Protein AF-A0A2U1KQR7-F1 (afdb_monomer_lite)

Organism: Artemisia annua (NCBI:txid35608)

Secondary structure (DSSP, 8-state):
-----HHHHTT-----B-SB-HHHHHHHSTT--BSS--B-HHHHHHHHHHHHHHHS-SSPPPTT-HHHH------SSS--TTS---GGGHHHHHTT----SSS-THHHHHHHHHHHHHHHHHTT--

Sequence (126 aa):
MGISTLTSYKCAQIFEAVGLSIEVMERCFAGMPSRVEGATFEALAGDALQLHSLGFPTREYPPNSVESVSLPNPGDYQWRKGGELRSDCYLHVVSGTPLNILIGGQIFYKLCVAAVANWSNMGRVN

Radius of gyration: 22.22 Å; chains: 1; bounding box: 47×49×52 Å

pLDDT: mean 71.01, std 19.12, range [30.92, 95.25]

Structure (mmCIF, N/CA/C/O backbone):
data_AF-A0A2U1KQR7-F1
#
_entry.id   AF-A0A2U1KQR7-F1
#
loop_
_atom_site.group_PDB
_atom_site.id
_atom_site.type_symbol
_atom_site.label_atom_id
_atom_site.label_alt_id
_atom_site.label_comp_id
_atom_site.label_asym_id
_atom_site.label_entity_id
_atom_site.label_seq_id
_atom_site.pdbx_PDB_ins_code
_atom_site.Cartn_x
_atom_site.Cartn_y
_atom_site.Cartn_z
_atom_site.occupancy
_atom_site.B_iso_or_equiv
_atom_site.auth_seq_id
_atom_site.auth_comp_id
_atom_site.auth_asym_id
_atom_site.auth_atom_id
_atom_site.pdbx_PDB_model_num
ATOM 1 N N . MET A 1 1 ? -7.518 14.605 13.051 1.00 76.12 1 MET A N 1
ATOM 2 C CA . MET A 1 1 ? -8.335 13.598 13.771 1.00 76.12 1 MET A CA 1
ATOM 3 C C . MET A 1 1 ? -8.167 13.613 15.290 1.00 76.12 1 MET A C 1
ATOM 5 O O . MET A 1 1 ? -8.957 12.965 15.953 1.00 76.12 1 MET A O 1
ATOM 9 N N . GLY A 1 2 ? -7.221 14.372 15.869 1.00 88.75 2 GLY A N 1
ATOM 10 C CA . GLY A 1 2 ? -7.246 14.689 17.310 1.00 88.75 2 GLY A CA 1
ATOM 11 C C . GLY A 1 2 ? -6.815 13.569 18.264 1.00 88.75 2 GLY A C 1
ATOM 12 O O . GLY A 1 2 ? -7.081 13.656 19.456 1.00 88.75 2 GLY A O 1
ATOM 13 N N . ILE A 1 3 ? -6.153 12.525 17.766 1.00 87.50 3 ILE A N 1
ATOM 14 C CA . ILE A 1 3 ? -5.669 11.414 18.593 1.00 87.50 3 ILE A CA 1
ATOM 15 C C . ILE A 1 3 ? -4.333 11.798 19.222 1.00 87.50 3 ILE A C 1
ATOM 17 O O . ILE A 1 3 ? -3.414 12.217 18.524 1.00 87.50 3 ILE A O 1
ATOM 21 N N . SER A 1 4 ? -4.236 11.642 20.540 1.00 89.12 4 SER A N 1
ATOM 22 C CA . SER A 1 4 ? -3.096 12.089 21.346 1.00 89.12 4 SER A CA 1
ATOM 23 C C . SER A 1 4 ? -2.145 10.968 21.774 1.00 89.12 4 SER A C 1
ATOM 25 O O . SER A 1 4 ? -1.085 11.258 22.323 1.00 89.12 4 SER A O 1
ATOM 27 N N . THR A 1 5 ? -2.479 9.694 21.525 1.00 89.56 5 THR A N 1
ATOM 28 C CA . THR A 1 5 ? -1.612 8.556 21.874 1.00 89.56 5 THR A CA 1
ATOM 29 C C . THR A 1 5 ? -1.405 7.608 20.695 1.00 89.56 5 THR A C 1
ATOM 31 O O . THR A 1 5 ? -2.326 7.326 19.927 1.00 89.56 5 THR A O 1
ATOM 34 N N . LEU A 1 6 ? -0.186 7.071 20.568 1.00 86.44 6 LEU A N 1
ATOM 35 C CA . LEU A 1 6 ? 0.155 6.114 19.511 1.00 86.44 6 LEU A CA 1
ATOM 36 C C . LEU A 1 6 ? -0.640 4.810 19.648 1.00 86.44 6 LEU A C 1
ATOM 38 O O . LEU A 1 6 ? -1.034 4.226 18.646 1.00 86.44 6 LEU A O 1
ATOM 42 N N . THR A 1 7 ? -0.895 4.357 20.876 1.00 87.50 7 THR A N 1
ATOM 43 C CA . THR A 1 7 ? -1.671 3.137 21.139 1.00 87.50 7 THR A CA 1
ATOM 44 C C . THR A 1 7 ? -3.100 3.257 20.627 1.00 87.50 7 THR A C 1
ATOM 46 O O . THR A 1 7 ? -3.612 2.295 20.074 1.00 87.50 7 THR A O 1
ATOM 49 N N . SER A 1 8 ? -3.714 4.439 20.743 1.00 83.75 8 SER A N 1
ATOM 50 C CA . SER A 1 8 ? -5.037 4.697 20.168 1.00 83.75 8 SER A CA 1
ATOM 51 C C . SER A 1 8 ? -5.012 4.856 18.650 1.00 83.75 8 SER A C 1
ATOM 53 O O . SER A 1 8 ? -6.035 4.649 18.017 1.00 83.75 8 SER A O 1
ATOM 55 N N . TYR A 1 9 ? -3.880 5.246 18.057 1.00 88.94 9 TYR A N 1
ATOM 56 C CA . TYR A 1 9 ? -3.747 5.334 16.600 1.00 88.94 9 TYR A CA 1
ATOM 57 C C . TYR A 1 9 ? -3.502 3.959 15.961 1.00 88.94 9 TYR A C 1
ATOM 59 O O . TYR A 1 9 ? -4.002 3.663 14.875 1.00 88.94 9 TYR A O 1
ATOM 67 N N . LYS A 1 10 ? -2.762 3.089 16.657 1.00 82.19 10 LYS A N 1
ATOM 68 C CA . LYS A 1 10 ? -2.587 1.684 16.284 1.00 82.19 10 LYS A CA 1
ATOM 69 C C . LYS A 1 10 ? -3.959 1.006 16.242 1.00 82.19 10 LYS A C 1
ATOM 71 O O . LYS A 1 10 ? -4.739 1.120 17.178 1.00 82.19 10 LYS A O 1
ATOM 76 N N . CYS A 1 11 ? -4.246 0.318 15.142 1.00 80.12 11 CYS A N 1
ATOM 77 C CA . CYS A 1 11 ? -5.517 -0.371 14.885 1.00 80.12 11 CYS A CA 1
ATOM 78 C C . CYS A 1 11 ? -6.753 0.522 14.680 1.00 80.12 11 CYS A C 1
ATOM 80 O O . CYS A 1 11 ? -7.818 -0.017 14.411 1.00 80.12 11 CYS A O 1
ATOM 82 N N . ALA A 1 12 ? -6.644 1.854 14.723 1.00 82.25 12 ALA A N 1
ATOM 83 C CA . ALA A 1 12 ? -7.798 2.720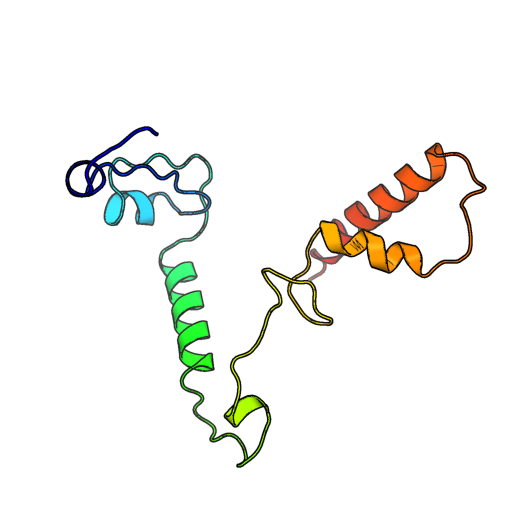 14.474 1.00 82.25 12 ALA A CA 1
ATOM 84 C C . ALA A 1 12 ? -8.229 2.768 12.994 1.00 82.25 12 ALA A C 1
ATOM 86 O O . ALA A 1 12 ? -9.256 3.361 12.687 1.00 82.25 12 ALA A O 1
ATOM 87 N N . GLN A 1 13 ? -7.452 2.145 12.091 1.00 82.31 13 GLN A N 1
ATOM 88 C CA . GLN A 1 13 ? -7.761 1.985 10.660 1.00 82.31 13 GLN A CA 1
ATOM 89 C C . GLN A 1 13 ? -8.195 3.296 9.987 1.00 82.31 13 GLN A C 1
ATOM 91 O O . GLN A 1 13 ? -9.109 3.327 9.170 1.00 82.31 13 GLN A O 1
ATOM 96 N N . ILE A 1 14 ? -7.534 4.401 10.341 1.00 84.75 14 ILE A N 1
ATOM 97 C CA . ILE A 1 14 ? -7.988 5.737 9.955 1.00 84.75 14 ILE A CA 1
ATOM 98 C C . ILE A 1 14 ? -7.403 6.179 8.618 1.00 84.75 14 ILE A C 1
ATOM 100 O O . ILE A 1 14 ? -6.695 7.182 8.503 1.00 84.75 14 ILE A O 1
ATOM 104 N N . PHE A 1 15 ? -7.700 5.366 7.616 1.00 85.56 15 PHE A N 1
ATOM 105 C CA . PHE A 1 15 ? -7.325 5.545 6.229 1.00 85.56 15 PHE A CA 1
ATOM 106 C C . PHE A 1 15 ? -8.519 5.149 5.358 1.00 85.56 15 PHE A C 1
ATOM 108 O O . PHE A 1 15 ? -9.347 4.334 5.761 1.00 85.56 15 PHE A O 1
ATOM 115 N N . GLU A 1 16 ? -8.604 5.735 4.172 1.00 88.12 16 GLU A N 1
ATOM 116 C CA . GLU A 1 16 ? -9.540 5.314 3.132 1.00 88.12 16 GLU A CA 1
ATOM 117 C C . GLU A 1 16 ? -8.728 4.625 2.040 1.00 88.12 16 GLU A C 1
ATOM 119 O O . GLU A 1 16 ? -7.749 5.190 1.545 1.00 88.12 16 GLU A O 1
ATOM 124 N N . ALA A 1 17 ? -9.111 3.402 1.683 1.00 89.06 17 ALA A N 1
ATOM 125 C CA . ALA A 1 17 ? -8.479 2.702 0.579 1.00 89.06 17 ALA A CA 1
ATOM 126 C C . ALA A 1 17 ? -9.103 3.160 -0.740 1.00 89.06 17 ALA A C 1
ATOM 128 O O . ALA A 1 17 ? -10.321 3.094 -0.924 1.00 89.06 17 ALA A O 1
ATOM 129 N N . VAL A 1 18 ? -8.269 3.585 -1.684 1.00 90.50 18 VAL A N 1
ATOM 130 C CA . VAL A 1 18 ? -8.705 4.040 -3.007 1.00 90.50 18 VAL A CA 1
ATOM 131 C C . VAL A 1 18 ? -7.978 3.222 -4.063 1.00 90.50 18 VAL A C 1
ATOM 133 O O . VAL A 1 18 ? -6.754 3.130 -4.030 1.00 90.50 18 VAL A O 1
ATOM 136 N N . GLY A 1 19 ? -8.727 2.637 -4.999 1.00 90.62 19 GLY A N 1
ATOM 137 C CA . GLY A 1 19 ? -8.157 1.894 -6.121 1.00 90.62 19 GLY A CA 1
ATOM 138 C C . GLY A 1 19 ? -7.663 0.493 -5.761 1.00 90.62 19 GLY A C 1
ATOM 139 O O . GLY A 1 19 ? -6.821 -0.040 -6.478 1.00 90.62 19 GLY A O 1
ATOM 140 N N . LEU A 1 20 ? -8.171 -0.113 -4.684 1.00 92.31 20 LEU A N 1
ATOM 141 C CA . LEU A 1 20 ? -7.929 -1.518 -4.342 1.00 92.31 20 LEU A CA 1
ATOM 142 C C . LEU A 1 20 ? -9.195 -2.338 -4.584 1.00 92.31 20 LEU A C 1
ATOM 144 O O . LEU A 1 20 ? -10.303 -1.879 -4.318 1.00 92.31 20 LEU A O 1
ATOM 148 N N . SER A 1 21 ? -9.036 -3.551 -5.105 1.00 93.19 21 SER A N 1
ATOM 149 C CA . SER A 1 21 ? -10.149 -4.489 -5.283 1.00 93.19 21 SER A CA 1
ATOM 150 C C . SER A 1 21 ? -10.711 -4.983 -3.944 1.00 93.19 21 SER A C 1
ATOM 152 O O . SER A 1 21 ? -10.000 -5.050 -2.935 1.00 93.19 21 SER A O 1
ATOM 154 N N . ILE A 1 22 ? -11.986 -5.385 -3.950 1.00 91.31 22 ILE A N 1
ATOM 155 C CA . ILE A 1 22 ? -12.679 -5.922 -2.768 1.00 91.31 22 ILE A CA 1
ATOM 156 C C . ILE A 1 22 ? -11.941 -7.135 -2.188 1.00 91.31 22 ILE A C 1
ATOM 158 O O . ILE A 1 22 ? -11.769 -7.213 -0.977 1.00 91.31 22 ILE A O 1
ATOM 162 N N . GLU A 1 23 ? -11.435 -8.039 -3.031 1.00 92.50 23 GLU A N 1
ATOM 163 C CA . GLU A 1 23 ? -10.719 -9.243 -2.585 1.00 92.50 23 GLU A CA 1
ATOM 164 C C . GLU A 1 23 ? -9.497 -8.905 -1.709 1.00 92.50 23 GLU A C 1
ATOM 166 O O . GLU A 1 23 ? -9.259 -9.526 -0.669 1.00 92.50 23 GLU A O 1
ATOM 171 N N . VAL A 1 24 ? -8.734 -7.877 -2.097 1.00 92.12 24 VAL A N 1
ATOM 172 C CA . VAL A 1 24 ? -7.575 -7.397 -1.329 1.00 92.12 2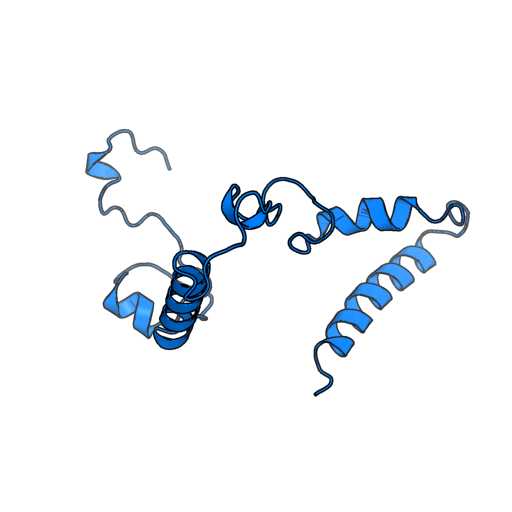4 VAL A CA 1
ATOM 173 C C . VAL A 1 24 ? -8.029 -6.743 -0.026 1.00 92.12 24 VAL A C 1
ATOM 175 O O . VAL A 1 24 ? -7.434 -6.975 1.030 1.00 92.12 24 VAL A O 1
ATOM 178 N N . MET A 1 25 ? -9.098 -5.949 -0.084 1.00 92.50 25 MET A N 1
ATOM 179 C CA . MET A 1 25 ? -9.660 -5.264 1.079 1.00 92.50 25 MET A CA 1
ATOM 180 C C . MET A 1 25 ? -10.178 -6.245 2.130 1.00 92.50 25 MET A C 1
ATOM 182 O O . MET A 1 25 ? -9.831 -6.119 3.301 1.00 92.50 25 MET A O 1
ATOM 186 N N . GLU A 1 26 ? -10.942 -7.258 1.731 1.00 91.56 26 GLU A N 1
ATOM 187 C CA . GLU A 1 26 ? -11.491 -8.265 2.643 1.00 91.56 26 GLU A CA 1
ATOM 188 C C . GLU A 1 26 ? -10.395 -9.092 3.317 1.00 91.56 26 GLU A C 1
ATOM 190 O O . GLU A 1 26 ? -10.498 -9.421 4.500 1.00 91.56 26 GLU A O 1
ATOM 195 N N . ARG A 1 27 ? -9.317 -9.397 2.587 1.00 92.00 27 ARG A N 1
ATOM 196 C CA . ARG A 1 27 ? -8.238 -10.250 3.087 1.00 92.00 27 ARG A CA 1
ATOM 197 C C . ARG A 1 27 ? -7.225 -9.514 3.963 1.00 92.00 27 ARG A C 1
ATOM 199 O O . ARG A 1 27 ? -6.733 -10.095 4.928 1.00 92.00 27 ARG A O 1
ATOM 206 N N . CYS A 1 28 ? -6.893 -8.268 3.624 1.00 89.56 28 CYS A N 1
ATOM 207 C CA . CYS A 1 28 ? -5.789 -7.528 4.249 1.00 89.56 28 CYS A CA 1
ATOM 208 C C . CYS A 1 28 ? -6.250 -6.333 5.099 1.00 89.56 28 CYS A C 1
ATOM 210 O O . CYS A 1 28 ? -5.555 -5.955 6.042 1.00 89.56 28 CYS A O 1
ATOM 212 N N . PHE A 1 29 ? -7.409 -5.743 4.794 1.00 87.94 29 PHE A N 1
ATOM 213 C CA . PHE A 1 29 ? -7.894 -4.493 5.391 1.00 87.94 29 PHE A CA 1
ATOM 214 C C . PHE A 1 29 ? -9.377 -4.579 5.777 1.00 87.94 29 PHE A C 1
ATOM 216 O O . PHE A 1 29 ? -10.159 -3.659 5.527 1.00 87.94 29 PHE A O 1
ATOM 223 N N . ALA A 1 30 ? -9.766 -5.693 6.401 1.00 86.62 30 ALA A N 1
ATOM 224 C CA . ALA A 1 30 ? -11.145 -5.933 6.806 1.00 86.62 30 ALA A CA 1
ATOM 225 C C . ALA A 1 30 ? -11.688 -4.775 7.666 1.00 86.62 30 ALA A C 1
ATOM 227 O O . ALA A 1 30 ? -11.067 -4.369 8.654 1.00 86.62 30 ALA A O 1
ATOM 228 N N . GLY A 1 31 ? -12.854 -4.252 7.279 1.00 83.56 31 GLY A N 1
ATOM 229 C CA . GLY A 1 31 ? -13.526 -3.141 7.962 1.00 83.56 31 GLY A CA 1
ATOM 230 C C . GLY A 1 31 ? -13.154 -1.739 7.467 1.00 83.56 31 GLY A C 1
ATOM 231 O O . GLY A 1 31 ? -13.765 -0.771 7.917 1.00 83.56 31 GLY A O 1
ATOM 232 N N . MET A 1 32 ? -12.214 -1.604 6.525 1.00 87.69 32 MET A N 1
ATOM 233 C CA . MET A 1 32 ? -11.861 -0.311 5.935 1.00 87.69 32 MET A CA 1
ATOM 234 C C . MET A 1 32 ? -12.757 0.015 4.725 1.00 87.69 32 MET A C 1
ATOM 236 O O . MET A 1 32 ? -12.935 -0.836 3.851 1.00 87.69 32 MET A O 1
ATOM 240 N N . PRO A 1 33 ? -13.312 1.238 4.626 1.00 83.75 33 PRO A N 1
ATOM 241 C CA . PRO A 1 33 ? -14.108 1.630 3.471 1.00 83.75 33 PRO A CA 1
ATOM 242 C C . PRO A 1 33 ? -13.231 1.806 2.223 1.00 83.75 33 PRO A C 1
ATOM 244 O O . PRO A 1 33 ? -12.166 2.425 2.279 1.00 83.75 33 PRO A O 1
ATOM 247 N N . SER A 1 34 ? -13.727 1.318 1.085 1.00 86.62 34 SER A N 1
ATOM 248 C CA . SER A 1 34 ? -13.200 1.632 -0.243 1.00 86.62 34 SER A CA 1
ATOM 249 C C . SER A 1 34 ? -14.353 1.934 -1.192 1.00 86.62 34 SER A C 1
ATOM 251 O O . SER A 1 34 ? -15.261 1.123 -1.354 1.00 86.62 34 SER A O 1
ATOM 253 N N . ARG A 1 35 ? -14.361 3.139 -1.769 1.00 87.06 35 ARG A N 1
ATOM 254 C CA . ARG A 1 35 ? -15.428 3.596 -2.682 1.00 87.06 35 ARG A CA 1
ATOM 255 C C . ARG A 1 35 ? -15.118 3.334 -4.150 1.00 87.06 35 ARG A C 1
ATOM 257 O O . ARG A 1 35 ? -16.021 3.383 -4.978 1.00 87.06 35 ARG A O 1
ATOM 264 N N . VAL A 1 36 ? -13.843 3.135 -4.466 1.00 89.00 36 VAL A N 1
ATOM 265 C CA . VAL A 1 36 ? -13.339 2.982 -5.828 1.00 89.00 36 VAL A CA 1
ATOM 266 C C . VAL A 1 36 ? -12.502 1.720 -5.860 1.00 89.00 36 VAL A C 1
ATOM 268 O O . VAL A 1 36 ? -11.436 1.672 -5.246 1.00 89.00 36 VAL A O 1
ATOM 271 N N . GLU A 1 37 ? -13.001 0.719 -6.576 1.00 88.19 37 GLU A N 1
ATOM 272 C CA . GLU A 1 37 ? -12.280 -0.525 -6.814 1.00 88.19 37 GLU A CA 1
ATOM 273 C C . GLU A 1 37 ? -11.122 -0.327 -7.799 1.00 88.19 37 GLU A C 1
ATOM 275 O O . GLU A 1 37 ? -11.082 0.643 -8.560 1.00 88.19 37 GLU A O 1
ATOM 280 N N . GLY A 1 38 ? -10.169 -1.258 -7.792 1.00 91.31 38 GLY A N 1
ATOM 281 C CA . GLY A 1 38 ? -9.019 -1.200 -8.687 1.00 91.31 38 GLY A CA 1
ATOM 282 C C . GLY A 1 38 ? -8.142 -2.443 -8.616 1.00 91.31 38 GLY A C 1
ATOM 283 O O . GLY A 1 38 ? -8.562 -3.527 -9.007 1.00 91.31 38 GLY A O 1
ATOM 284 N N . ALA A 1 39 ? -6.908 -2.278 -8.143 1.00 92.88 39 ALA A N 1
ATOM 285 C CA . ALA A 1 39 ? -5.854 -3.279 -8.226 1.00 92.88 39 ALA A CA 1
ATOM 286 C C . ALA A 1 39 ? -6.207 -4.594 -7.506 1.00 92.88 39 ALA A C 1
ATOM 288 O O . ALA A 1 39 ? -6.622 -4.615 -6.340 1.00 92.88 39 ALA A O 1
ATOM 289 N N . THR A 1 40 ? -6.011 -5.703 -8.21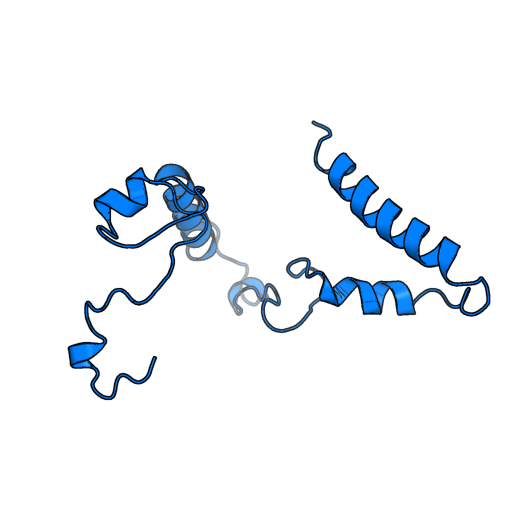8 1.00 94.56 40 THR A N 1
ATOM 290 C CA . THR A 1 40 ? -6.109 -7.077 -7.709 1.00 94.56 40 THR A CA 1
ATOM 291 C C . THR A 1 40 ? -4.759 -7.560 -7.181 1.00 94.56 40 THR A C 1
ATOM 293 O O . THR A 1 40 ? -3.730 -6.909 -7.374 1.00 94.56 40 THR A O 1
ATOM 296 N N . PHE A 1 41 ? -4.737 -8.730 -6.537 1.00 94.31 41 PHE A N 1
ATOM 297 C CA . PHE A 1 41 ? -3.482 -9.352 -6.103 1.00 94.31 41 PHE A CA 1
ATOM 298 C C . PHE A 1 41 ? -2.503 -9.593 -7.258 1.00 94.31 41 PHE A C 1
ATOM 300 O O . PHE A 1 41 ? -1.301 -9.449 -7.060 1.00 94.31 41 PHE A O 1
ATOM 307 N N . GLU A 1 42 ? -2.997 -9.913 -8.456 1.00 94.25 42 GLU A N 1
ATOM 308 C CA . GLU A 1 42 ? -2.153 -10.107 -9.640 1.00 94.25 42 GLU A CA 1
ATOM 309 C C . GLU A 1 42 ? -1.474 -8.808 -10.080 1.00 94.25 42 GLU A C 1
ATOM 311 O O . GLU A 1 42 ? -0.271 -8.805 -10.333 1.00 94.25 42 GLU A O 1
ATOM 316 N N . ALA A 1 43 ? -2.218 -7.697 -10.108 1.00 93.06 43 ALA A N 1
ATOM 317 C CA . ALA A 1 43 ? -1.666 -6.386 -10.444 1.00 93.06 43 ALA A CA 1
ATOM 318 C C . ALA A 1 43 ? -0.595 -5.958 -9.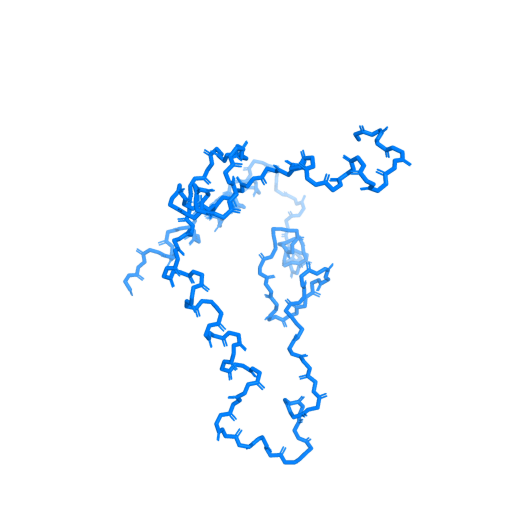426 1.00 93.06 43 ALA A C 1
ATOM 320 O O . ALA A 1 43 ? 0.520 -5.612 -9.806 1.00 93.06 43 ALA A O 1
ATOM 321 N N . LEU A 1 44 ? -0.895 -6.090 -8.128 1.00 93.38 44 LEU A N 1
ATOM 322 C CA . LEU A 1 44 ? 0.051 -5.774 -7.052 1.00 93.38 44 LEU A CA 1
ATOM 323 C C . LEU A 1 44 ? 1.306 -6.658 -7.101 1.00 93.38 44 LEU A C 1
ATOM 325 O O . LEU A 1 44 ? 2.414 -6.186 -6.843 1.00 93.38 44 LEU A O 1
ATOM 329 N N . ALA A 1 45 ? 1.150 -7.942 -7.431 1.00 94.44 45 ALA A N 1
ATOM 330 C CA . ALA A 1 45 ? 2.276 -8.851 -7.609 1.00 94.44 45 ALA A CA 1
ATOM 331 C C . ALA A 1 45 ? 3.128 -8.468 -8.828 1.00 94.44 45 ALA A C 1
ATOM 333 O O . ALA A 1 45 ? 4.355 -8.508 -8.743 1.00 94.44 45 ALA A O 1
ATOM 334 N N . GLY A 1 46 ? 2.497 -8.063 -9.935 1.00 95.25 46 GLY A N 1
ATOM 335 C CA . GLY A 1 46 ? 3.178 -7.549 -11.123 1.00 95.25 46 GLY A CA 1
ATOM 336 C C . GLY A 1 46 ? 4.048 -6.333 -10.808 1.00 95.25 46 GLY A C 1
ATOM 337 O O . GLY A 1 46 ? 5.243 -6.345 -11.109 1.00 95.25 46 GLY A O 1
ATOM 338 N N . ASP A 1 47 ? 3.488 -5.342 -10.112 1.00 92.88 47 ASP A N 1
ATOM 339 C CA . ASP A 1 47 ? 4.212 -4.135 -9.697 1.00 92.88 47 ASP A CA 1
ATOM 340 C C . ASP A 1 47 ? 5.385 -4.471 -8.764 1.00 92.88 47 ASP A C 1
ATOM 342 O O . ASP A 1 47 ? 6.503 -3.974 -8.935 1.00 92.88 47 ASP A O 1
ATOM 346 N N . ALA A 1 48 ? 5.170 -5.375 -7.802 1.00 94.25 48 ALA A N 1
ATOM 347 C CA . ALA A 1 48 ? 6.220 -5.829 -6.893 1.00 94.25 48 ALA A CA 1
ATOM 348 C C . ALA A 1 48 ? 7.366 -6.540 -7.634 1.00 94.25 48 ALA A C 1
ATOM 350 O O . ALA A 1 48 ? 8.539 -6.308 -7.330 1.00 94.25 48 ALA A O 1
ATOM 351 N N . LEU A 1 49 ? 7.050 -7.378 -8.627 1.00 94.19 49 LEU A N 1
ATOM 352 C CA . LEU A 1 49 ? 8.047 -8.050 -9.465 1.00 94.19 49 LEU A CA 1
ATOM 353 C C . LEU A 1 49 ? 8.799 -7.064 -10.361 1.00 94.19 49 LEU A C 1
ATOM 355 O O . LEU A 1 49 ? 10.012 -7.199 -10.532 1.00 94.19 49 LEU A O 1
ATOM 359 N N . GLN A 1 50 ? 8.117 -6.051 -10.893 1.00 90.44 50 GLN A N 1
ATOM 360 C CA . GLN A 1 50 ? 8.755 -4.993 -11.668 1.00 90.44 50 GLN A CA 1
ATOM 361 C C . GLN A 1 50 ? 9.760 -4.222 -10.804 1.00 90.44 50 GLN A C 1
ATOM 363 O O . GLN A 1 50 ? 10.923 -4.094 -11.194 1.00 90.44 50 GLN A O 1
ATOM 368 N N . LEU A 1 51 ? 9.368 -3.797 -9.599 1.00 89.69 51 LEU A N 1
ATOM 369 C CA . LEU A 1 51 ? 10.271 -3.150 -8.640 1.00 89.69 51 LEU A CA 1
ATOM 370 C C . LEU A 1 51 ? 11.448 -4.054 -8.257 1.00 89.69 51 LEU A C 1
ATOM 372 O O . LEU A 1 51 ? 12.589 -3.594 -8.197 1.00 89.69 51 LEU A O 1
ATOM 376 N N . HIS A 1 52 ? 11.196 -5.350 -8.059 1.00 91.62 52 HIS A N 1
ATOM 377 C CA . HIS A 1 52 ? 12.251 -6.324 -7.798 1.00 91.62 52 HIS A CA 1
ATOM 378 C C . HIS A 1 52 ? 13.244 -6.413 -8.964 1.00 91.62 52 HIS A C 1
ATOM 380 O O . HIS A 1 52 ? 14.450 -6.397 -8.739 1.00 91.62 52 HIS A O 1
ATOM 386 N N . SER A 1 53 ? 12.765 -6.466 -10.210 1.00 88.81 53 SER A N 1
ATOM 387 C CA . SER A 1 53 ? 13.630 -6.521 -11.396 1.00 88.81 53 SER A CA 1
ATOM 388 C C . SER A 1 53 ? 14.491 -5.264 -11.573 1.00 88.81 53 SER A C 1
ATOM 390 O O . SER A 1 53 ? 15.626 -5.361 -12.036 1.00 88.81 53 SER A O 1
ATOM 392 N N . LEU A 1 54 ? 13.982 -4.100 -11.149 1.00 85.06 54 LEU A N 1
ATOM 393 C CA . LEU A 1 54 ? 14.727 -2.840 -11.144 1.00 85.06 54 LEU A CA 1
ATOM 394 C C . LEU A 1 54 ? 15.824 -2.827 -10.070 1.00 85.06 54 LEU A C 1
ATOM 396 O O . LEU A 1 54 ? 16.918 -2.326 -10.322 1.00 85.06 54 LEU A O 1
ATOM 400 N N . GLY A 1 55 ? 15.540 -3.377 -8.884 1.00 85.00 55 GLY A N 1
ATOM 401 C CA . GLY A 1 55 ? 16.499 -3.459 -7.778 1.00 85.00 55 GLY A CA 1
ATOM 402 C C . GLY A 1 55 ? 17.546 -4.567 -7.934 1.00 85.00 55 GLY A C 1
ATOM 403 O O . GLY A 1 55 ? 18.679 -4.402 -7.488 1.00 85.00 55 GLY A O 1
ATOM 404 N N . PHE A 1 56 ? 17.186 -5.674 -8.592 1.00 84.94 56 PHE A N 1
ATOM 405 C CA . PHE A 1 56 ? 18.041 -6.845 -8.814 1.00 84.94 56 PHE A CA 1
ATOM 406 C C . PHE A 1 56 ? 18.161 -7.175 -10.310 1.00 84.94 56 PHE A C 1
ATOM 408 O O . PHE A 1 56 ? 17.638 -8.194 -10.775 1.00 84.94 56 PHE A O 1
ATOM 415 N N . PRO A 1 57 ? 18.850 -6.328 -11.091 1.00 81.25 57 PRO A N 1
ATOM 416 C CA . PRO A 1 57 ? 19.051 -6.577 -12.508 1.00 81.25 57 PRO A CA 1
ATOM 417 C C . PRO A 1 57 ? 19.976 -7.780 -12.708 1.00 81.25 57 PRO A C 1
ATOM 419 O O . PRO A 1 57 ? 21.044 -7.884 -12.112 1.00 81.25 57 PRO A O 1
ATOM 422 N N . THR A 1 58 ? 19.591 -8.688 -13.605 1.00 78.38 58 THR A N 1
ATOM 423 C CA . THR A 1 58 ? 20.410 -9.859 -13.973 1.00 78.38 58 THR A CA 1
ATOM 424 C C . THR A 1 58 ? 21.699 -9.467 -14.708 1.00 78.38 58 THR A C 1
ATOM 426 O O . THR A 1 58 ? 22.642 -10.250 -14.775 1.00 78.38 58 THR A O 1
ATOM 429 N N . ARG A 1 59 ? 21.749 -8.257 -15.276 1.00 74.75 59 ARG A N 1
ATOM 430 C CA . ARG A 1 59 ? 22.923 -7.709 -15.957 1.00 74.75 59 ARG A CA 1
ATOM 431 C C . ARG A 1 59 ? 23.675 -6.777 -15.014 1.00 74.75 59 ARG A C 1
ATOM 433 O O . ARG A 1 59 ? 23.097 -5.815 -14.519 1.00 74.75 59 ARG A O 1
ATOM 440 N N . GLU A 1 60 ? 24.973 -7.014 -14.850 1.00 69.75 60 GLU A N 1
ATOM 441 C CA . GLU A 1 60 ? 25.856 -6.063 -14.178 1.00 69.75 60 GLU A CA 1
ATOM 442 C C . GLU A 1 60 ? 25.933 -4.763 -14.988 1.00 69.75 60 GLU A C 1
ATOM 444 O O . GLU A 1 60 ? 26.227 -4.764 -16.192 1.00 69.75 60 GLU A O 1
ATOM 449 N N . TYR A 1 61 ? 25.632 -3.643 -14.332 1.00 69.38 61 TYR A N 1
ATOM 450 C CA . TYR A 1 61 ? 25.826 -2.330 -14.927 1.00 69.38 61 TYR A CA 1
ATOM 451 C C . TYR A 1 61 ? 27.321 -2.090 -15.166 1.00 69.38 61 TYR A C 1
ATOM 453 O O . TYR A 1 61 ? 28.146 -2.485 -14.338 1.00 69.38 61 TYR A O 1
ATOM 461 N N . PRO A 1 62 ? 27.702 -1.433 -16.275 1.00 72.19 62 PRO A N 1
ATOM 462 C CA . PRO A 1 62 ? 29.096 -1.106 -16.510 1.00 72.19 62 PRO A CA 1
ATOM 463 C C . PRO A 1 62 ? 29.639 -0.258 -15.347 1.00 72.19 62 PRO A C 1
ATOM 465 O O . PRO A 1 62 ? 28.941 0.657 -14.886 1.00 72.19 62 PRO A O 1
ATOM 468 N N . PRO A 1 63 ? 30.863 -0.545 -14.864 1.00 68.19 63 PRO A N 1
ATOM 469 C CA . PRO A 1 63 ? 31.446 0.183 -13.746 1.00 68.19 63 PRO A CA 1
ATOM 470 C C . PRO A 1 63 ? 31.526 1.676 -14.088 1.00 68.19 63 PRO A C 1
ATOM 472 O O . PRO A 1 63 ? 31.968 2.043 -15.177 1.00 68.19 63 PRO A O 1
ATOM 475 N N . ASN A 1 64 ? 31.086 2.527 -13.156 1.00 67.38 64 ASN A N 1
ATOM 476 C CA . ASN A 1 64 ? 30.979 3.991 -13.279 1.00 67.38 64 ASN A CA 1
ATOM 477 C C . ASN A 1 64 ? 29.839 4.522 -14.172 1.00 67.38 64 ASN A C 1
ATOM 479 O O . ASN A 1 64 ? 29.847 5.700 -14.533 1.00 67.38 64 ASN A O 1
ATOM 483 N N . SER A 1 65 ? 28.844 3.705 -14.523 1.00 66.06 65 SER A N 1
ATOM 484 C CA . SER A 1 65 ? 27.616 4.213 -15.153 1.00 66.06 65 SER A CA 1
ATOM 485 C C . SER A 1 65 ? 26.715 4.920 -14.140 1.00 66.06 65 SER A C 1
ATOM 487 O O . SER A 1 65 ? 26.648 4.539 -12.971 1.00 66.06 65 SER A O 1
ATOM 489 N N . VAL A 1 66 ? 25.984 5.941 -14.591 1.00 63.94 66 VAL A N 1
ATOM 490 C CA . VAL A 1 66 ? 25.001 6.668 -13.767 1.00 63.94 66 VAL A CA 1
ATOM 491 C C . VAL A 1 66 ? 23.924 5.744 -13.182 1.00 63.94 66 VAL A C 1
ATOM 493 O O . VAL A 1 66 ? 23.468 5.981 -12.062 1.00 63.94 66 VAL A O 1
ATOM 496 N N . GLU A 1 67 ? 23.585 4.656 -13.883 1.00 66.56 67 GLU A N 1
ATOM 497 C CA . GLU A 1 67 ? 22.628 3.646 -13.412 1.00 66.56 67 GLU A CA 1
ATOM 498 C C . GLU A 1 67 ? 23.209 2.727 -12.325 1.00 66.56 67 GLU A C 1
ATOM 500 O O . GLU A 1 67 ? 22.466 2.224 -11.490 1.00 66.56 67 GLU A O 1
ATOM 505 N N . SER A 1 68 ? 24.535 2.544 -12.282 1.00 61.53 68 SER A N 1
ATOM 506 C CA . SER A 1 68 ? 25.203 1.749 -11.237 1.00 61.53 68 SER A CA 1
ATOM 507 C C . SER A 1 68 ? 25.344 2.478 -9.894 1.00 61.53 68 SER A C 1
ATOM 509 O O . SER A 1 68 ? 25.612 1.842 -8.877 1.00 61.53 68 SER A O 1
ATOM 511 N N . VAL A 1 69 ? 25.184 3.808 -9.882 1.00 67.00 69 VAL A N 1
ATOM 512 C CA . VAL A 1 69 ? 25.494 4.664 -8.720 1.00 67.00 69 VAL A CA 1
ATOM 513 C C . VAL A 1 69 ? 24.253 5.335 -8.121 1.00 67.00 69 VAL A C 1
ATOM 515 O O . VAL A 1 69 ? 24.275 5.710 -6.949 1.00 67.00 69 VAL A O 1
ATOM 518 N N . SER A 1 70 ? 23.166 5.508 -8.883 1.00 76.25 70 SER A N 1
ATOM 519 C CA . SER A 1 70 ? 22.020 6.317 -8.445 1.00 76.25 70 SER A CA 1
ATOM 520 C C . SER A 1 70 ? 20.662 5.668 -8.708 1.00 76.25 70 SER A C 1
ATOM 522 O O . SER A 1 70 ? 20.449 5.032 -9.735 1.00 76.25 70 SER A O 1
ATOM 524 N N . LEU A 1 71 ? 19.730 5.859 -7.767 1.00 79.88 71 LEU A N 1
ATOM 525 C CA . LEU A 1 71 ? 18.330 5.471 -7.935 1.00 79.88 71 LEU A CA 1
ATOM 526 C C . LEU A 1 71 ? 17.653 6.362 -8.991 1.00 79.88 71 LEU A C 1
ATOM 528 O O . LEU A 1 71 ? 17.918 7.572 -9.021 1.00 79.88 71 LEU A O 1
ATOM 532 N N . PRO A 1 72 ? 16.746 5.809 -9.816 1.00 77.38 72 PRO A N 1
ATOM 533 C CA . PRO A 1 72 ? 15.968 6.609 -10.750 1.00 77.38 72 PRO A CA 1
ATOM 534 C C . PRO A 1 72 ? 15.120 7.627 -9.979 1.00 77.38 72 PRO A C 1
ATOM 536 O O . PRO A 1 72 ? 14.496 7.299 -8.972 1.00 77.38 72 PRO A O 1
ATOM 539 N N . ASN A 1 73 ? 15.108 8.876 -10.447 1.00 80.19 73 ASN A N 1
ATOM 540 C CA . ASN A 1 73 ? 14.302 9.946 -9.862 1.00 80.19 73 ASN A CA 1
ATOM 541 C C . ASN A 1 73 ? 13.117 10.271 -10.789 1.00 80.19 73 ASN A C 1
ATOM 543 O O . ASN A 1 73 ? 13.306 11.044 -11.735 1.00 80.19 73 ASN A O 1
ATOM 547 N N . PRO A 1 74 ? 11.921 9.713 -10.530 1.00 72.69 74 PRO A N 1
ATOM 548 C CA . PRO A 1 74 ? 10.725 9.947 -11.344 1.00 72.69 74 PRO A CA 1
ATOM 549 C C . PRO A 1 74 ? 10.149 11.366 -11.211 1.00 72.69 74 PRO A C 1
ATOM 551 O O . PRO A 1 74 ? 9.369 11.788 -12.062 1.00 72.69 74 PRO A O 1
ATOM 554 N N . GLY A 1 75 ? 10.579 12.151 -10.215 1.00 78.31 75 GLY A N 1
ATOM 555 C CA . GLY A 1 75 ? 10.154 13.545 -10.064 1.00 78.31 75 GLY A CA 1
ATOM 556 C C . GLY A 1 75 ? 8.792 13.745 -9.386 1.00 78.31 75 GLY A C 1
ATOM 557 O O . GLY A 1 75 ? 8.177 14.790 -9.584 1.00 78.31 75 GLY A O 1
ATOM 558 N N . ASP A 1 76 ? 8.344 12.808 -8.548 1.00 75.50 76 ASP A N 1
ATOM 559 C CA . ASP A 1 76 ? 7.008 12.812 -7.913 1.00 75.50 76 ASP A CA 1
ATOM 560 C C . ASP A 1 76 ? 6.695 14.109 -7.145 1.00 75.50 76 ASP A C 1
ATOM 562 O O . ASP A 1 76 ? 5.584 14.646 -7.176 1.00 75.50 76 ASP A O 1
ATOM 566 N N . TYR A 1 77 ? 7.709 14.654 -6.467 1.00 77.06 77 TYR A N 1
ATOM 567 C CA . TYR A 1 77 ? 7.597 15.888 -5.685 1.00 77.06 77 TYR A CA 1
ATOM 568 C C . TYR A 1 77 ? 8.009 17.143 -6.464 1.00 77.06 77 TYR A C 1
ATOM 570 O O . TYR A 1 77 ? 7.584 18.247 -6.124 1.00 77.06 77 TYR A O 1
ATOM 578 N N . GLN A 1 78 ? 8.868 17.000 -7.477 1.00 76.31 78 GLN A N 1
ATOM 579 C CA . GLN A 1 78 ? 9.426 18.108 -8.253 1.00 76.31 78 GLN A CA 1
ATOM 580 C C . GLN A 1 78 ? 9.553 17.715 -9.718 1.00 76.31 78 GLN A C 1
ATOM 582 O O . GLN A 1 78 ? 10.249 16.755 -10.046 1.00 76.31 78 GLN A O 1
ATOM 587 N N . TRP A 1 79 ? 8.955 18.527 -10.592 1.00 70.38 79 TRP A N 1
ATOM 588 C CA . TRP A 1 79 ? 8.957 18.268 -12.025 1.00 70.38 79 TRP A CA 1
ATOM 589 C C . TRP A 1 79 ? 10.370 18.108 -12.596 1.00 70.38 79 TRP A C 1
ATOM 591 O O . TRP A 1 79 ? 11.274 18.908 -12.329 1.00 70.38 79 TRP A O 1
ATOM 601 N N . ARG A 1 80 ? 10.535 17.086 -13.438 1.00 69.69 80 ARG A N 1
ATOM 602 C CA . ARG A 1 80 ? 11.770 16.749 -14.150 1.00 69.69 80 ARG A CA 1
ATOM 603 C C . ARG A 1 80 ? 11.430 16.405 -15.600 1.00 69.69 80 ARG A C 1
ATOM 605 O O . ARG A 1 80 ? 10.379 15.835 -15.885 1.00 69.69 80 ARG A O 1
ATOM 612 N N . LYS A 1 81 ? 12.338 16.711 -16.531 1.00 69.44 81 LYS A N 1
ATOM 613 C CA . LYS A 1 81 ? 12.213 16.239 -17.920 1.00 69.44 81 LYS A CA 1
ATOM 614 C C . LYS A 1 81 ? 12.324 14.711 -17.935 1.00 69.44 81 LYS A C 1
ATOM 616 O O . LYS A 1 81 ? 13.347 14.189 -17.508 1.00 69.44 81 LYS A O 1
ATOM 621 N N . GLY A 1 82 ? 11.286 14.029 -18.423 1.00 67.81 82 GLY A N 1
ATOM 622 C CA . GLY A 1 82 ? 11.209 12.562 -18.441 1.00 67.81 82 GLY A CA 1
ATOM 623 C C . GLY A 1 82 ? 10.679 11.921 -17.151 1.00 67.81 82 GLY A C 1
ATOM 624 O O . GLY A 1 82 ? 10.724 10.702 -17.043 1.00 67.81 82 GLY A O 1
ATOM 625 N N . GLY A 1 83 ? 10.205 12.724 -16.192 1.00 66.62 83 GLY A N 1
ATOM 626 C CA . GLY A 1 83 ? 9.484 12.247 -15.010 1.00 66.62 83 GLY A CA 1
ATOM 627 C C . GLY A 1 83 ? 7.991 12.017 -15.265 1.00 66.62 83 GLY A C 1
ATOM 628 O O . GLY A 1 83 ? 7.510 12.191 -16.389 1.00 66.62 83 GLY A O 1
ATOM 629 N N . GLU A 1 84 ? 7.252 11.654 -14.219 1.00 66.19 84 GLU A N 1
ATOM 630 C CA . GLU A 1 84 ? 5.811 11.400 -14.310 1.00 66.19 84 GLU A CA 1
ATOM 631 C C . GLU A 1 84 ? 5.024 12.653 -14.748 1.00 66.19 84 GLU A C 1
ATOM 633 O O . GLU A 1 84 ? 5.344 13.796 -14.394 1.00 66.19 84 GLU A O 1
ATOM 638 N N . LEU A 1 85 ? 3.992 12.445 -15.574 1.00 58.41 85 LEU A N 1
ATOM 639 C CA . LEU A 1 85 ? 3.157 13.520 -16.100 1.00 58.41 85 LEU A CA 1
ATOM 640 C C . LEU A 1 85 ? 2.237 14.058 -15.005 1.00 58.41 85 LEU A C 1
ATOM 642 O O . LEU A 1 85 ? 1.298 13.394 -14.578 1.00 58.41 85 LEU A O 1
ATOM 646 N N . ARG A 1 86 ? 2.454 15.314 -14.615 1.00 56.09 86 ARG A N 1
ATOM 647 C CA . ARG A 1 86 ? 1.596 16.024 -13.667 1.00 56.09 86 ARG A CA 1
ATOM 648 C C . ARG A 1 86 ? 0.822 17.139 -14.367 1.00 56.09 86 ARG A C 1
ATOM 650 O O . ARG A 1 86 ? 1.380 17.888 -15.169 1.00 56.09 86 ARG A O 1
ATOM 657 N N . SER A 1 87 ? -0.464 17.274 -14.041 1.00 54.19 87 SER A N 1
ATOM 658 C CA . SER A 1 87 ? -1.358 18.319 -14.571 1.00 54.19 87 SER A CA 1
ATOM 659 C C . SER A 1 87 ? -0.787 19.731 -14.403 1.00 54.19 87 SER A C 1
ATOM 661 O O . SER A 1 87 ? -0.917 20.570 -15.292 1.00 54.19 87 SER A O 1
ATOM 663 N N . ASP A 1 88 ? -0.074 19.964 -13.301 1.00 48.75 88 ASP A N 1
ATOM 664 C CA . ASP A 1 88 ? 0.536 21.251 -12.946 1.00 48.75 88 ASP A CA 1
ATOM 665 C C . ASP A 1 88 ? 1.704 21.630 -13.881 1.00 48.75 88 ASP A C 1
ATOM 667 O O . ASP A 1 88 ? 2.121 22.786 -13.951 1.00 48.75 88 AS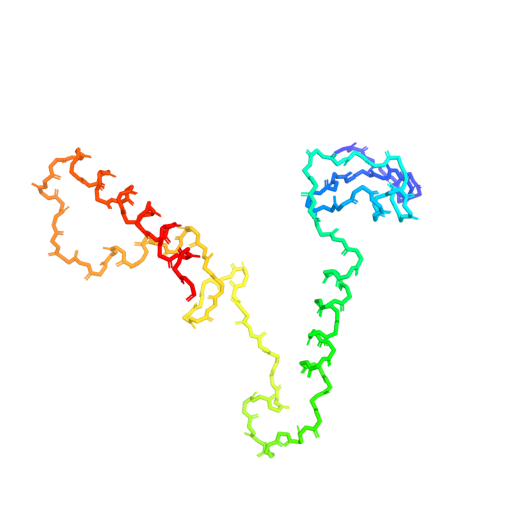P A O 1
ATOM 671 N N . CYS A 1 89 ? 2.224 20.665 -14.645 1.00 47.16 89 CYS A N 1
ATOM 672 C CA . CYS A 1 89 ? 3.383 20.831 -15.519 1.00 47.16 89 CYS A CA 1
ATOM 673 C C . CYS A 1 89 ? 3.023 21.289 -16.938 1.00 47.16 89 CYS A C 1
ATOM 675 O O . CYS A 1 89 ? 3.914 21.690 -17.690 1.00 47.16 89 CYS A O 1
ATOM 677 N N . TYR A 1 90 ? 1.734 21.329 -17.300 1.00 50.28 90 TYR A N 1
ATOM 678 C CA . TYR A 1 90 ? 1.301 21.944 -18.560 1.00 50.28 90 TYR A CA 1
ATOM 679 C C . TYR A 1 90 ? 1.581 23.453 -18.595 1.00 50.28 90 TYR A C 1
ATOM 681 O O . TYR A 1 90 ? 1.841 24.000 -19.665 1.00 50.28 90 TYR A O 1
ATOM 689 N N . LEU A 1 91 ? 1.606 24.132 -17.442 1.00 47.00 91 LEU A N 1
ATOM 690 C CA . LEU A 1 91 ? 1.750 25.589 -17.391 1.00 47.00 91 LEU A CA 1
ATOM 691 C C . LEU A 1 91 ? 3.099 26.080 -17.955 1.00 47.00 91 LEU A C 1
ATOM 693 O O . LEU A 1 91 ? 3.148 27.102 -18.635 1.00 47.00 91 LEU A O 1
ATOM 697 N N . HIS A 1 92 ? 4.186 25.325 -17.757 1.00 47.38 92 HIS A N 1
ATOM 698 C CA . HIS A 1 92 ? 5.498 25.684 -18.307 1.00 47.38 92 HIS A CA 1
ATOM 699 C C . HIS A 1 92 ? 5.656 25.323 -19.792 1.00 47.38 92 HIS A C 1
ATOM 701 O O . HIS A 1 92 ? 6.391 26.010 -20.501 1.00 47.38 92 HIS A O 1
ATOM 707 N N . VAL A 1 93 ? 4.940 24.312 -20.299 1.00 45.59 93 VAL A N 1
ATOM 708 C CA . VAL A 1 93 ? 4.928 23.994 -21.741 1.00 45.59 93 VAL A CA 1
ATOM 709 C C . VAL A 1 93 ? 4.213 25.096 -22.530 1.00 45.59 93 VAL A C 1
ATOM 711 O O . VAL A 1 93 ? 4.662 25.471 -23.610 1.00 45.59 93 VAL A O 1
ATOM 714 N N . VAL A 1 94 ? 3.164 25.695 -21.958 1.00 47.41 94 VAL A N 1
ATOM 715 C CA . VAL A 1 94 ? 2.435 26.816 -22.577 1.00 47.41 94 VAL A CA 1
ATOM 716 C C . VAL A 1 94 ? 3.226 28.133 -22.522 1.00 47.41 94 VAL A C 1
ATOM 718 O O . VAL A 1 94 ? 3.051 28.993 -23.381 1.00 47.41 94 VAL A O 1
ATOM 721 N N . SER A 1 95 ? 4.168 28.285 -21.583 1.00 45.97 95 SER A N 1
ATOM 722 C CA . SER A 1 95 ? 5.025 29.483 -21.503 1.00 45.97 95 SER A CA 1
ATOM 723 C C . SER A 1 95 ? 6.042 29.625 -22.654 1.00 45.97 95 SER A C 1
ATOM 725 O O . SER A 1 95 ? 6.668 30.674 -22.789 1.00 45.97 95 SER A O 1
ATOM 727 N N . GLY A 1 96 ? 6.201 28.592 -23.496 1.00 44.03 96 GLY A N 1
ATOM 728 C CA . GLY A 1 96 ? 7.139 28.564 -24.626 1.00 44.03 96 GLY A CA 1
ATOM 729 C C . GLY A 1 96 ? 6.592 29.066 -25.969 1.00 44.03 96 GLY A C 1
ATOM 730 O O . GLY A 1 96 ? 7.355 29.138 -26.929 1.00 44.03 96 GLY A O 1
ATOM 731 N N . THR A 1 97 ? 5.308 29.425 -26.075 1.00 43.91 97 THR A N 1
ATOM 732 C CA . THR A 1 97 ? 4.756 30.056 -27.286 1.00 43.91 97 THR A CA 1
ATOM 733 C C . THR A 1 97 ? 4.608 31.562 -27.067 1.00 43.91 97 THR A C 1
ATOM 735 O O . THR A 1 97 ? 3.687 31.978 -26.362 1.00 43.91 97 THR A O 1
ATOM 738 N N . PRO A 1 98 ? 5.458 32.416 -27.666 1.00 42.75 98 PRO A N 1
ATOM 739 C CA . PRO A 1 98 ? 5.312 33.863 -27.579 1.00 42.75 98 PRO A CA 1
ATOM 740 C C . PRO A 1 98 ? 4.244 34.346 -28.571 1.00 42.75 98 PRO A C 1
ATOM 742 O O . PRO A 1 98 ? 4.522 35.172 -29.424 1.00 42.75 98 PRO A O 1
ATOM 745 N N . LEU A 1 99 ? 3.026 33.808 -28.526 1.00 44.62 99 LEU A N 1
ATOM 746 C CA . LEU A 1 99 ? 1.902 34.306 -29.318 1.00 44.62 99 LEU A CA 1
ATOM 747 C C . LEU A 1 99 ? 0.599 33.985 -28.571 1.00 44.62 99 LEU A C 1
ATOM 749 O O . LEU A 1 99 ? 0.352 32.831 -28.242 1.00 44.62 99 LEU A O 1
ATOM 753 N N . ASN A 1 100 ? -0.247 35.002 -28.380 1.00 42.16 100 ASN A N 1
ATOM 754 C CA . ASN A 1 100 ? -1.644 34.937 -27.906 1.00 42.16 100 ASN A CA 1
ATOM 755 C C . ASN A 1 100 ? -1.941 35.219 -26.424 1.00 42.16 100 ASN A C 1
ATOM 757 O O . ASN A 1 100 ? -2.734 34.528 -25.795 1.00 42.16 100 ASN A O 1
ATOM 761 N N . ILE A 1 101 ? -1.462 36.367 -25.935 1.00 46.22 101 ILE A N 1
ATOM 762 C CA . ILE A 1 101 ? -2.195 37.167 -24.927 1.00 46.22 101 ILE A CA 1
ATOM 763 C C . ILE A 1 101 ? -3.298 38.046 -25.575 1.00 46.22 101 ILE A C 1
ATOM 765 O O . ILE A 1 101 ? -4.082 38.679 -24.878 1.00 46.22 101 ILE A O 1
ATOM 769 N N . LEU A 1 102 ? -3.432 38.057 -26.910 1.00 45.28 102 LEU A N 1
ATOM 770 C CA . LEU A 1 102 ? -4.319 38.986 -27.635 1.00 45.28 102 LEU A CA 1
ATOM 771 C C . LEU A 1 102 ? -5.549 38.370 -28.321 1.00 45.28 102 LEU A C 1
ATOM 773 O O . LEU A 1 102 ? -6.188 39.046 -29.124 1.00 45.28 102 LEU A O 1
ATOM 777 N N . ILE A 1 103 ? -5.944 37.134 -28.004 1.00 44.03 103 ILE A N 1
ATOM 778 C CA . ILE A 1 103 ? -7.206 36.584 -28.524 1.00 44.03 103 ILE A CA 1
ATOM 779 C C . ILE A 1 103 ? -8.059 36.113 -27.350 1.00 44.03 103 ILE A C 1
ATOM 781 O O . ILE A 1 103 ? -7.672 35.212 -26.610 1.00 44.03 103 ILE A O 1
ATOM 785 N N . GLY A 1 104 ? -9.189 36.798 -27.153 1.00 44.66 104 GLY A N 1
ATOM 786 C CA . GLY A 1 104 ? -10.066 36.695 -25.989 1.00 44.66 104 GLY A CA 1
ATOM 787 C C . GLY A 1 104 ? -10.358 35.264 -25.530 1.00 44.66 104 GLY A C 1
ATOM 788 O O . GLY A 1 104 ? -10.489 34.335 -26.330 1.00 44.66 104 GLY A O 1
ATOM 789 N N . GLY A 1 105 ? -10.490 35.117 -24.209 1.00 48.81 105 GLY A N 1
ATOM 790 C CA . GLY A 1 105 ? -10.460 33.861 -23.450 1.00 48.81 105 GLY A CA 1
ATOM 791 C C . GLY A 1 105 ? -11.427 32.737 -23.847 1.00 48.81 105 GLY A C 1
ATOM 792 O O . GLY A 1 105 ? -11.369 31.677 -23.251 1.00 48.81 105 GLY A O 1
ATOM 793 N N . GLN A 1 106 ? -12.277 32.877 -24.859 1.00 47.62 106 GLN A N 1
ATOM 794 C CA . GLN A 1 106 ? -13.119 31.777 -25.353 1.00 47.62 106 GLN A CA 1
ATOM 795 C C . GLN A 1 106 ? -12.348 30.770 -26.233 1.00 47.62 106 GLN A C 1
ATOM 797 O O . GLN A 1 106 ? -12.647 29.577 -26.206 1.00 47.62 106 GLN A O 1
ATOM 802 N N . ILE A 1 107 ? -11.333 31.208 -26.992 1.00 51.47 107 ILE A N 1
ATOM 803 C CA . ILE A 1 107 ? -10.578 30.318 -27.903 1.00 51.47 107 ILE A CA 1
ATOM 804 C C . ILE A 1 107 ? -9.510 29.524 -27.139 1.00 51.47 107 ILE A C 1
ATOM 806 O O . ILE A 1 107 ? -9.301 28.344 -27.414 1.00 51.47 107 ILE A O 1
ATOM 810 N N . PHE A 1 108 ? -8.895 30.135 -26.124 1.00 47.69 108 PHE A N 1
ATOM 811 C CA . PHE A 1 108 ? -7.854 29.505 -25.310 1.00 47.69 108 PHE A CA 1
ATOM 812 C C . PHE A 1 108 ? -8.385 28.317 -24.494 1.00 47.69 108 PHE A C 1
ATOM 814 O O . PHE A 1 108 ? -7.784 27.243 -24.489 1.00 47.69 108 PHE A O 1
ATOM 821 N N . TYR A 1 109 ? -9.565 28.466 -23.881 1.00 48.94 109 TYR A N 1
ATOM 822 C CA . TYR A 1 109 ? -10.224 27.364 -23.173 1.00 48.94 109 TYR A CA 1
ATOM 823 C C . TYR A 1 109 ? -10.583 26.212 -24.118 1.00 48.94 109 TYR A C 1
ATOM 825 O O . TYR A 1 109 ? -10.361 25.053 -23.775 1.00 48.94 109 TYR A O 1
ATOM 833 N N . LYS A 1 110 ? -11.070 26.506 -25.332 1.00 48.72 110 LYS A N 1
ATOM 834 C CA . LYS A 1 110 ? -11.377 25.462 -26.321 1.00 48.72 110 LYS A CA 1
ATOM 835 C C . LYS A 1 110 ? -10.129 24.723 -26.804 1.00 48.72 110 LYS A C 1
ATOM 837 O O . LYS A 1 110 ? -10.207 23.514 -26.992 1.00 48.72 110 LYS A O 1
ATOM 842 N N . LEU A 1 111 ? -8.990 25.402 -26.959 1.00 48.69 111 LEU A N 1
ATOM 843 C CA . LEU A 1 111 ? -7.739 24.768 -27.385 1.00 48.69 111 LEU A CA 1
ATOM 844 C C . LEU A 1 111 ? -7.137 23.874 -26.285 1.00 48.69 111 LEU A C 1
ATOM 846 O O . LEU A 1 111 ? -6.742 22.747 -26.571 1.00 48.69 111 LEU A O 1
ATOM 850 N N . CYS A 1 112 ? -7.137 24.329 -25.025 1.00 50.47 112 CYS A N 1
ATOM 851 C CA . CYS A 1 112 ? -6.681 23.521 -23.885 1.00 50.47 112 CYS A CA 1
ATOM 852 C C . CYS A 1 112 ? -7.563 22.287 -23.657 1.00 50.47 112 CYS A C 1
ATOM 854 O O . CYS A 1 112 ? -7.046 21.184 -23.491 1.00 50.47 112 CYS A O 1
ATOM 856 N N . VAL A 1 113 ? -8.890 22.445 -23.697 1.00 54.72 113 VAL A N 1
ATOM 857 C CA . VAL A 1 113 ? -9.819 21.315 -23.535 1.00 54.72 113 VAL A CA 1
ATOM 858 C C . VAL A 1 113 ? -9.712 20.344 -24.713 1.00 54.72 113 VAL A C 1
ATOM 860 O O . VAL A 1 113 ? -9.715 19.135 -24.498 1.00 54.72 113 VAL A O 1
ATOM 863 N N . ALA A 1 114 ? -9.539 20.837 -25.945 1.00 49.06 114 ALA A N 1
ATOM 864 C CA . ALA A 1 114 ? -9.317 19.981 -27.108 1.00 49.06 114 ALA A CA 1
ATOM 865 C C . ALA A 1 114 ? -7.993 19.207 -27.025 1.00 49.06 114 ALA A C 1
ATOM 867 O O . ALA A 1 114 ? -7.967 18.043 -27.404 1.00 49.06 114 ALA A O 1
ATOM 868 N N . ALA A 1 115 ? -6.916 19.799 -26.497 1.00 49.16 115 ALA A N 1
ATOM 869 C CA . ALA A 1 115 ? -5.634 19.114 -26.320 1.00 49.16 115 ALA A CA 1
ATOM 870 C C . ALA A 1 115 ? -5.712 17.983 -25.277 1.00 49.16 115 ALA A C 1
ATOM 872 O O . ALA A 1 115 ? -5.217 16.884 -25.527 1.00 49.16 115 ALA A O 1
ATOM 873 N N . VAL A 1 116 ? -6.397 18.218 -24.152 1.00 55.69 116 VAL A N 1
ATOM 874 C CA . VAL A 1 116 ? -6.648 17.189 -23.125 1.00 55.69 116 VAL A CA 1
ATOM 875 C C . VAL A 1 116 ? -7.567 16.083 -23.666 1.00 55.69 116 VAL A C 1
ATOM 877 O O . VAL A 1 116 ? -7.298 14.898 -23.466 1.00 55.69 116 VAL A O 1
ATOM 880 N N . ALA A 1 117 ? -8.613 16.444 -24.415 1.00 52.38 117 ALA A N 1
ATOM 881 C CA . ALA A 1 117 ? -9.550 15.484 -24.998 1.00 52.38 117 ALA A CA 1
ATOM 882 C C . ALA A 1 117 ? -8.941 14.654 -26.147 1.00 52.38 117 ALA A C 1
ATOM 884 O O . ALA A 1 117 ? -9.199 13.454 -26.228 1.00 52.38 117 ALA A O 1
ATOM 885 N N . ASN A 1 118 ? -8.106 15.245 -27.013 1.00 44.84 118 ASN A N 1
ATOM 886 C CA . ASN A 1 118 ? -7.433 14.504 -28.089 1.00 44.84 118 ASN A CA 1
ATOM 887 C C . ASN A 1 118 ? -6.387 13.526 -27.544 1.00 44.84 118 ASN A C 1
ATOM 889 O O . ASN A 1 118 ? -6.268 12.421 -28.068 1.00 44.84 118 ASN A O 1
ATOM 893 N N . TRP A 1 119 ? -5.677 13.880 -26.467 1.00 44.56 119 TRP A N 1
ATOM 894 C CA . TRP A 1 119 ? -4.747 12.951 -25.820 1.00 44.56 119 TRP A CA 1
ATOM 895 C C . TRP A 1 119 ? -5.474 11.748 -25.204 1.00 44.56 119 TRP A C 1
ATOM 897 O O . TRP A 1 119 ? -5.040 10.610 -25.378 1.00 44.56 119 TRP A O 1
ATOM 907 N N . SER A 1 120 ? -6.638 11.970 -24.580 1.00 44.59 120 SER A N 1
ATOM 908 C CA . SER A 1 120 ? -7.487 10.881 -24.074 1.00 44.59 120 SER A CA 1
ATOM 909 C C . SER A 1 120 ? -7.944 9.902 -25.167 1.00 44.59 120 SER A C 1
ATOM 911 O O . SER A 1 120 ? -8.233 8.750 -24.849 1.00 44.59 120 SER A O 1
ATOM 913 N N . ASN A 1 121 ? -8.007 10.329 -26.434 1.00 36.88 121 ASN A N 1
ATOM 914 C CA . ASN A 1 121 ? -8.335 9.467 -27.574 1.00 36.88 121 ASN A CA 1
ATOM 915 C C . ASN A 1 121 ? -7.099 8.842 -28.251 1.00 36.88 121 ASN A C 1
ATOM 917 O O . ASN A 1 121 ? -7.230 7.799 -28.884 1.00 36.88 121 ASN A O 1
ATOM 921 N N . MET A 1 122 ? -5.900 9.419 -28.100 1.00 39.34 122 MET A N 1
ATOM 922 C CA . MET A 1 122 ? -4.648 8.843 -28.629 1.00 39.34 122 MET A CA 1
ATOM 923 C C . MET A 1 122 ? -4.102 7.694 -27.769 1.00 39.34 122 MET A C 1
ATOM 925 O O . MET A 1 122 ? -3.404 6.837 -28.295 1.00 39.34 122 MET A O 1
ATOM 929 N N . GLY A 1 123 ? -4.48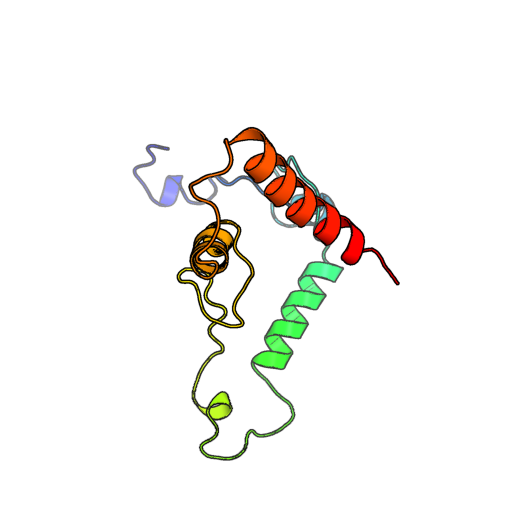0 7.606 -26.488 1.00 41.56 123 GLY A N 1
ATOM 930 C CA . GLY A 1 123 ? -4.205 6.441 -25.631 1.00 41.56 123 GLY A CA 1
ATOM 931 C C . GLY A 1 123 ? -5.112 5.225 -25.881 1.00 41.56 123 GLY A C 1
ATOM 932 O O . GLY A 1 123 ? -5.060 4.262 -25.123 1.00 41.56 123 GLY A O 1
ATOM 933 N N . ARG A 1 124 ? -5.978 5.276 -26.906 1.00 39.06 124 ARG A N 1
ATOM 934 C CA . ARG A 1 124 ? -6.917 4.206 -27.273 1.00 39.06 124 ARG A CA 1
ATOM 935 C C . ARG A 1 124 ? -6.820 3.845 -28.764 1.00 39.06 124 ARG A C 1
ATOM 937 O O . ARG A 1 124 ? -7.833 3.598 -29.415 1.00 39.06 124 ARG A O 1
ATOM 944 N N . VAL A 1 125 ? -5.601 3.834 -29.302 1.00 30.92 125 VAL A N 1
ATOM 945 C CA . VAL A 1 125 ? -5.285 3.254 -30.614 1.00 30.92 125 VAL A CA 1
ATOM 946 C C . VAL A 1 125 ? -4.292 2.119 -30.370 1.00 30.92 125 VAL A C 1
ATOM 948 O O . VAL A 1 125 ? -3.221 2.379 -29.836 1.00 30.92 125 VAL A O 1
ATOM 951 N N . ASN A 1 126 ? -4.756 0.904 -30.687 1.00 35.69 126 ASN A N 1
ATOM 952 C CA . ASN A 1 126 ? -4.140 -0.429 -30.574 1.00 35.69 126 ASN A CA 1
ATOM 953 C C . ASN A 1 126 ? -2.644 -0.508 -30.244 1.00 35.69 126 ASN A C 1
ATOM 955 O O . ASN A 1 126 ? -1.836 -0.015 -31.063 1.00 35.69 126 ASN A O 1
#

Foldseek 3Di:
DPDDDPVCVVPPLPDADEADAPVCCVVPPNPHHYPHHHDDPVNVVVVVVVVVCLVDPPDDDDPPDPSNPDDDDLQPPHDDDNHDDDPVVVVVVVVPDPDDPPDDDPVVVVVVVVVVVVVVVVVPDD

InterPro domains:
  IPR006982 Glutamate synthase, central-N [PF04898] (1-21)
  IPR013785 Aldolase-type TIM barrel [G3DSA:3.20.20.70] (1-78)
  IPR051394 Glutamate Synthase [PTHR43100] (1-67)